Protein AF-A0A3Q2QE98-F1 (afdb_monomer_lite)

InterPro domains:
  IPR008952 Tetraspanin, EC2 domain superfamily [G3DSA:1.10.1450.10] (93-161)
  IPR008952 Tetraspanin, EC2 domain superfamily [SSF48652] (118-152)
  IPR018499 Tetraspanin/Peripherin [PF00335] (29-153)

Secondary structure (DSSP, 8-state):
-PPPPHHHHHHHHHHHHHHHHHHHHHHHHHHHTGGG--THHHHHHHHHHHHHHHHHHHHHHHHTT-HHHHHHHHHHHHHHHHHHHHHHHHHHHHHHHHHHHHHHTT--GGG--HHHHHHHHHHHHHTTB-SSS-GGGGTT---GGGS-SSS--B-HHHHS---

Foldseek 3Di:
DDFDDPVRLVVLVVVLVVLLVVLVVVLVVLVVVVPDDDPVSVVSNVVSVVLNVLSVLSVVCSVVRPVVSVVVSVVVVVVVVVVVVVVVVVCLVVVLVVLLVVLVVCPLPVPDDPVVVVVVLVLLQVLLEAEQQFVCSCPPNGDPSQPDPPRHGHHSSVSDDDD

Sequence (163 aa):
MGEVNVVLKRSYACVISLIGVSVSFLLFFFWFLADHAIKGFYIMYGFSSATLLFAIVGAFGVCKEKKWPLIVFAVGMILGCLYFIVTEIFLLVTVKKAIEDEYLGMLPLSNFNESDLLEFHELQREYHCCGLTSFQDWENSIPESCECGQDSTDPCVSSQPVI

Organism: Fundulus heteroclitus (NCBI:txid8078)

Radius of gyration: 25.22 Å; chains: 1; bounding box: 59×39×63 Å

pLDDT: mean 83.36, std 10.78, range [39.16, 95.81]

Structure (mmCIF, N/CA/C/O backbone):
data_AF-A0A3Q2QE98-F1
#
_entry.id   AF-A0A3Q2QE98-F1
#
loop_
_atom_site.group_PDB
_atom_site.id
_atom_site.type_symbol
_atom_site.label_atom_id
_atom_site.label_alt_id
_atom_site.label_comp_id
_atom_site.label_asym_id
_atom_site.label_entity_id
_atom_site.label_seq_id
_atom_site.pdbx_PDB_ins_code
_atom_site.Cartn_x
_atom_site.Cartn_y
_atom_site.Cartn_z
_atom_site.occupancy
_atom_site.B_iso_or_eq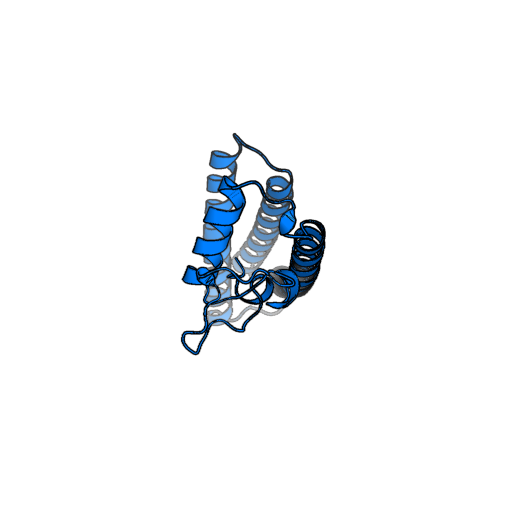uiv
_atom_site.auth_seq_id
_atom_site.auth_comp_id
_atom_site.auth_asym_id
_atom_site.auth_atom_id
_atom_site.pdbx_PDB_model_num
ATOM 1 N N . MET A 1 1 ? -26.832 -4.816 26.362 1.00 50.69 1 MET A N 1
ATOM 2 C CA . MET A 1 1 ? -25.548 -4.252 25.879 1.00 50.69 1 MET A CA 1
ATOM 3 C C . MET A 1 1 ? -24.475 -4.698 26.856 1.00 50.69 1 MET A C 1
ATOM 5 O O . MET A 1 1 ? -24.576 -4.324 28.009 1.00 50.69 1 MET A O 1
ATOM 9 N N . GLY A 1 2 ? -23.545 -5.567 26.453 1.00 61.31 2 GLY A N 1
ATOM 10 C CA . GLY A 1 2 ? -22.512 -6.062 27.372 1.00 61.31 2 GLY A CA 1
ATOM 11 C C . GLY A 1 2 ? -21.348 -5.081 27.498 1.00 61.31 2 GLY A C 1
ATOM 12 O O . GLY A 1 2 ? -20.966 -4.481 26.495 1.00 61.31 2 GLY A O 1
ATOM 13 N N . GLU A 1 3 ? -20.763 -4.976 28.685 1.00 67.69 3 GLU A N 1
ATOM 14 C CA . GLU A 1 3 ? -19.583 -4.149 28.963 1.00 67.69 3 GLU A CA 1
ATOM 15 C C . GLU A 1 3 ? -18.313 -4.717 28.305 1.00 67.69 3 GLU A C 1
ATOM 17 O O . GLU A 1 3 ? -18.242 -5.906 27.963 1.00 67.69 3 GLU A O 1
ATOM 22 N N . VAL A 1 4 ? -17.334 -3.850 28.039 1.00 69.81 4 VAL A N 1
ATOM 23 C CA . VAL A 1 4 ? -16.057 -4.189 27.388 1.00 69.81 4 VAL A CA 1
ATOM 24 C C . VAL A 1 4 ? -14.995 -4.409 28.465 1.00 69.81 4 VAL A C 1
ATOM 26 O O . VAL A 1 4 ? -14.864 -3.593 29.369 1.00 69.81 4 VAL A O 1
ATOM 29 N N . ASN A 1 5 ? -14.211 -5.488 28.364 1.00 84.62 5 ASN A N 1
ATOM 30 C CA . ASN A 1 5 ? -13.122 -5.756 29.308 1.00 84.62 5 ASN A CA 1
ATOM 31 C C . ASN A 1 5 ? -12.093 -4.605 29.294 1.00 84.62 5 ASN A C 1
ATOM 33 O O . ASN A 1 5 ? -11.678 -4.155 28.225 1.00 84.62 5 ASN A O 1
ATOM 37 N N . VAL A 1 6 ? -11.648 -4.161 30.471 1.00 86.38 6 VAL A N 1
ATOM 38 C CA . VAL A 1 6 ? -10.672 -3.073 30.661 1.00 86.38 6 VAL A CA 1
ATOM 39 C C . VAL A 1 6 ? -9.380 -3.302 29.871 1.00 86.38 6 VAL A C 1
ATOM 41 O O . VAL A 1 6 ? -8.872 -2.372 29.242 1.00 86.38 6 VAL A O 1
ATOM 44 N N . VAL A 1 7 ? -8.867 -4.536 29.842 1.00 86.88 7 VAL A N 1
ATOM 45 C CA . VAL A 1 7 ? -7.647 -4.875 29.082 1.00 86.88 7 VAL A CA 1
ATOM 46 C C . VAL A 1 7 ? -7.877 -4.704 27.581 1.00 86.88 7 VAL A C 1
ATOM 48 O O . VAL A 1 7 ? -7.065 -4.095 26.885 1.00 86.88 7 VAL A O 1
ATOM 51 N N . LEU A 1 8 ? -9.026 -5.178 27.097 1.00 85.25 8 LEU A N 1
ATOM 52 C CA . LEU A 1 8 ? -9.419 -5.061 25.698 1.00 85.25 8 LEU A CA 1
ATOM 53 C C . LEU A 1 8 ? -9.568 -3.586 25.304 1.00 85.25 8 LEU A C 1
ATOM 55 O O . LEU A 1 8 ? -9.007 -3.154 24.303 1.00 85.25 8 LEU A O 1
ATOM 59 N N . LYS A 1 9 ? -10.240 -2.786 26.137 1.00 86.88 9 LYS A N 1
ATOM 60 C CA . LYS A 1 9 ? -10.404 -1.340 25.939 1.00 86.88 9 LYS A CA 1
ATOM 61 C C . LYS A 1 9 ? -9.055 -0.628 25.805 1.00 86.88 9 LYS A C 1
ATOM 63 O O . LYS A 1 9 ? -8.882 0.172 24.888 1.00 86.88 9 LYS A O 1
ATOM 68 N N . ARG A 1 10 ? -8.093 -0.935 26.684 1.00 89.19 10 ARG A N 1
ATOM 69 C CA . ARG A 1 10 ? -6.750 -0.330 26.658 1.00 89.19 10 ARG A CA 1
ATOM 70 C C . ARG A 1 10 ? -5.957 -0.730 25.412 1.00 89.19 10 ARG A C 1
ATOM 72 O O . ARG A 1 10 ? -5.278 0.116 24.838 1.00 89.19 10 ARG A O 1
ATOM 79 N N . SER A 1 11 ? -6.076 -1.985 24.978 1.00 91.94 11 SER A N 1
ATOM 80 C CA . SER A 1 11 ? -5.468 -2.469 23.733 1.00 91.94 11 SER A CA 1
ATOM 81 C C . SER A 1 11 ? -6.026 -1.734 22.510 1.00 91.94 11 SER A C 1
ATOM 83 O O . SER A 1 11 ? -5.252 -1.144 21.759 1.00 91.94 11 SER A O 1
ATOM 85 N N . TYR A 1 12 ? -7.354 -1.672 22.359 1.00 89.94 12 TYR A N 1
ATOM 86 C CA . TYR A 1 12 ? -7.982 -0.952 21.248 1.00 89.94 12 TYR A CA 1
ATOM 87 C C . TYR A 1 12 ? -7.626 0.533 21.248 1.00 89.94 12 TYR A C 1
ATOM 89 O O . TYR A 1 12 ? -7.292 1.069 20.197 1.00 89.94 12 TYR A O 1
ATOM 97 N N . ALA A 1 13 ? -7.644 1.189 22.412 1.00 92.12 13 ALA A N 1
ATOM 98 C CA . ALA A 1 13 ? -7.259 2.593 22.525 1.00 92.12 13 ALA A CA 1
ATOM 99 C C . ALA A 1 13 ? -5.829 2.836 22.015 1.00 92.12 13 ALA A C 1
ATOM 101 O O . ALA A 1 13 ? -5.615 3.749 21.226 1.00 92.12 13 ALA A O 1
ATOM 102 N N . CYS A 1 14 ? -4.875 1.986 22.409 1.00 94.06 14 CYS A N 1
ATOM 103 C CA . CYS A 1 14 ? -3.488 2.076 21.952 1.00 94.06 14 CYS A CA 1
ATOM 104 C C . CYS A 1 14 ? -3.382 1.936 20.426 1.00 94.06 14 CYS A C 1
ATOM 106 O O . CYS A 1 14 ? -2.792 2.788 19.766 1.00 94.06 14 CYS A O 1
ATOM 108 N N . VAL A 1 15 ? -4.010 0.901 19.857 1.00 93.50 15 VAL A N 1
ATOM 109 C CA . VAL A 1 15 ? -3.985 0.640 18.409 1.00 93.50 15 VAL A CA 1
ATOM 110 C C . VAL A 1 15 ? -4.618 1.792 17.625 1.00 93.50 15 VAL A C 1
ATOM 112 O O . VAL A 1 15 ? -4.027 2.279 16.665 1.00 93.50 15 VAL A O 1
ATOM 115 N N . ILE A 1 16 ? -5.785 2.276 18.055 1.00 94.06 16 ILE A N 1
ATOM 116 C CA . ILE A 1 16 ? -6.488 3.390 17.404 1.00 94.06 16 ILE A CA 1
ATOM 117 C C . ILE A 1 16 ? -5.651 4.673 17.463 1.00 94.06 16 ILE A C 1
ATOM 119 O O . ILE A 1 16 ? -5.554 5.380 16.462 1.00 94.06 16 ILE A O 1
ATOM 123 N N . SER A 1 17 ? -5.023 4.969 18.605 1.00 94.44 17 SER A N 1
ATOM 124 C CA . SER A 1 17 ? -4.146 6.135 18.737 1.00 94.44 17 SER A CA 1
ATOM 125 C C . SER A 1 17 ? -2.918 6.041 17.832 1.00 94.44 17 SER A C 1
ATOM 127 O O . SER A 1 17 ? -2.591 7.027 17.177 1.00 94.44 17 SER A 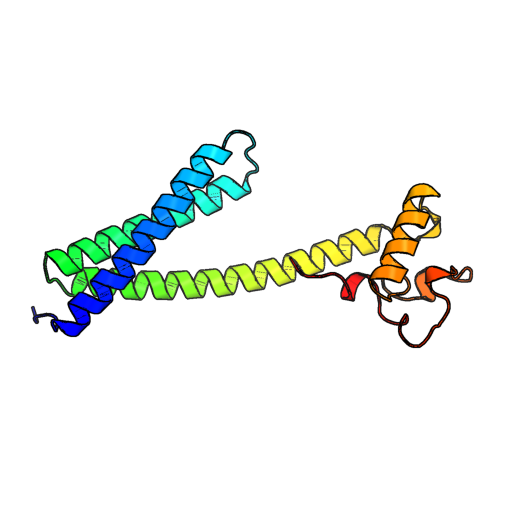O 1
ATOM 129 N N . LEU A 1 18 ? -2.270 4.875 17.743 1.00 95.56 18 LEU A N 1
ATOM 130 C CA . LEU A 1 18 ? -1.123 4.674 16.852 1.00 95.56 18 LEU A CA 1
ATOM 131 C C . LEU A 1 18 ? -1.503 4.882 15.381 1.00 95.56 18 LEU A C 1
ATOM 133 O O . LEU A 1 18 ? -0.809 5.610 14.677 1.00 95.56 18 LEU A O 1
ATOM 137 N N . ILE A 1 19 ? -2.629 4.308 14.945 1.00 94.56 19 ILE A N 1
ATOM 138 C CA . ILE A 1 19 ? -3.149 4.484 13.579 1.00 94.56 19 ILE A CA 1
ATOM 139 C C . ILE A 1 19 ? -3.498 5.952 13.314 1.00 94.56 19 ILE A C 1
ATOM 141 O O . ILE A 1 19 ? -3.155 6.497 12.270 1.00 94.56 19 ILE A O 1
ATOM 145 N N . GLY A 1 20 ? -4.165 6.619 14.258 1.00 94.38 20 GLY A N 1
ATOM 146 C CA . GLY A 1 20 ? -4.541 8.023 14.104 1.00 94.38 20 GLY A CA 1
ATOM 147 C C . GLY A 1 20 ? -3.328 8.943 13.950 1.00 94.38 20 GLY A C 1
ATOM 148 O O . GLY A 1 20 ? -3.335 9.825 13.090 1.00 94.38 20 GLY A O 1
ATOM 149 N N . VAL A 1 21 ? -2.274 8.722 14.744 1.00 95.00 21 VAL A N 1
ATOM 150 C CA . VAL A 1 21 ? -1.031 9.506 14.672 1.00 95.00 21 VAL A CA 1
ATOM 151 C C . VAL A 1 21 ? -0.291 9.241 13.362 1.00 95.00 21 VAL A C 1
ATOM 153 O O . VAL A 1 21 ? 0.090 10.200 12.691 1.00 95.00 21 VAL A O 1
ATOM 156 N N . SER A 1 22 ? -0.125 7.974 12.967 1.00 93.81 22 SER A N 1
ATOM 157 C CA . SER A 1 22 ? 0.592 7.631 11.734 1.00 93.81 22 SER A CA 1
ATOM 158 C C . SER A 1 22 ? -0.113 8.185 10.495 1.00 93.81 22 SER A C 1
ATOM 160 O O . SER A 1 22 ? 0.523 8.834 9.667 1.00 93.81 22 SER A O 1
ATOM 162 N N . VAL A 1 23 ? -1.434 8.025 10.399 1.00 94.75 23 VAL A N 1
ATOM 163 C CA . VAL A 1 23 ? -2.225 8.525 9.265 1.00 94.75 23 VAL A CA 1
ATOM 164 C C . VAL A 1 23 ? -2.234 10.052 9.216 1.00 94.75 23 VAL A C 1
ATOM 166 O O . VAL A 1 23 ? -2.102 10.628 8.139 1.00 94.75 23 VAL A O 1
ATOM 169 N N . SER A 1 24 ? -2.346 10.729 10.362 1.00 92.38 24 SER A N 1
ATOM 170 C CA . SER A 1 24 ? -2.319 12.199 10.398 1.00 92.38 24 SER A CA 1
ATOM 171 C C . SER A 1 24 ? -0.975 12.752 9.928 1.00 92.38 24 SER A C 1
ATOM 173 O O . SER A 1 24 ? -0.939 13.734 9.188 1.00 92.38 24 SER A O 1
ATOM 175 N N . PHE A 1 25 ? 0.126 12.102 10.316 1.00 92.94 25 PHE A N 1
ATOM 176 C CA . PHE A 1 25 ? 1.458 12.461 9.841 1.00 92.94 25 PHE A CA 1
ATOM 177 C C . PHE A 1 25 ? 1.596 12.260 8.326 1.00 92.94 25 PHE A C 1
ATOM 179 O O . PHE A 1 25 ? 2.064 13.166 7.641 1.00 92.94 25 PHE A O 1
ATOM 186 N N . LEU A 1 26 ? 1.118 11.128 7.792 1.00 91.25 26 LEU A N 1
ATOM 187 C CA . LEU A 1 26 ? 1.116 10.862 6.349 1.00 91.25 26 LEU A CA 1
ATOM 188 C C . LEU A 1 26 ? 0.297 11.902 5.577 1.00 91.25 26 LEU A C 1
ATOM 190 O O . LEU A 1 26 ? 0.776 12.437 4.586 1.00 91.25 26 LEU A O 1
ATOM 194 N N . LEU A 1 27 ? -0.904 12.248 6.047 1.00 90.50 27 LEU A N 1
ATOM 195 C CA . LEU A 1 27 ? -1.744 13.270 5.413 1.00 90.50 27 LEU A CA 1
ATOM 196 C C . LEU A 1 27 ? -1.080 14.652 5.411 1.00 90.50 27 LEU A C 1
ATOM 198 O O . LEU A 1 27 ? -1.160 15.364 4.412 1.00 90.50 27 LEU A O 1
ATOM 202 N N . PHE A 1 28 ? -0.426 15.030 6.511 1.00 89.19 28 PHE A N 1
ATOM 203 C CA . PHE A 1 28 ? 0.300 16.295 6.607 1.00 89.19 28 PHE A CA 1
ATOM 204 C C . PHE A 1 28 ? 1.512 16.327 5.670 1.00 89.19 28 PHE A C 1
ATOM 206 O O . PHE A 1 28 ? 1.703 17.296 4.936 1.00 89.19 28 PHE A O 1
ATOM 213 N N . PHE A 1 29 ? 2.296 15.249 5.653 1.00 87.75 29 PHE A N 1
ATOM 214 C CA . PHE A 1 29 ? 3.433 15.092 4.751 1.00 87.75 29 PHE A CA 1
ATOM 215 C C . PHE A 1 29 ? 2.991 15.147 3.286 1.00 87.75 29 PHE A C 1
ATOM 217 O O . PHE A 1 29 ? 3.580 15.867 2.484 1.00 87.75 29 PHE A O 1
ATOM 224 N N . PHE A 1 30 ? 1.901 14.457 2.950 1.00 83.94 30 PHE A N 1
ATOM 225 C CA . PHE A 1 30 ? 1.353 14.474 1.604 1.00 83.94 30 PHE A CA 1
ATOM 226 C C . PHE A 1 30 ? 0.813 15.851 1.209 1.00 83.94 30 PHE A C 1
ATOM 228 O O . PHE A 1 30 ? 1.072 16.318 0.107 1.00 83.94 30 PHE A O 1
ATOM 235 N N . TRP A 1 31 ? 0.124 16.559 2.101 1.00 82.88 31 TRP A N 1
ATOM 236 C CA . TRP A 1 31 ? -0.262 17.943 1.821 1.00 82.88 31 TRP A CA 1
ATOM 237 C C . TRP A 1 31 ? 0.972 18.795 1.491 1.00 82.88 31 TRP A C 1
ATOM 239 O O . TRP A 1 31 ? 0.985 19.485 0.476 1.00 82.88 31 TRP A O 1
ATOM 249 N N . PHE A 1 32 ? 2.044 18.692 2.275 1.00 82.38 32 PHE A N 1
ATOM 250 C CA . PHE A 1 32 ? 3.273 19.442 2.012 1.00 82.38 32 PHE A CA 1
ATOM 251 C C . PHE A 1 32 ? 3.913 19.113 0.647 1.00 82.38 32 PHE A C 1
ATOM 253 O O . PHE A 1 32 ? 4.412 20.007 -0.027 1.00 82.38 32 PHE A O 1
ATOM 260 N N . LEU A 1 33 ? 3.855 17.852 0.209 1.00 78.38 33 LEU A N 1
ATOM 261 C CA . LEU A 1 33 ? 4.384 17.380 -1.081 1.00 78.38 33 LEU A CA 1
ATOM 262 C C . LEU A 1 33 ? 3.465 17.625 -2.290 1.00 78.38 33 LEU A C 1
ATOM 264 O O . LEU A 1 33 ? 3.825 17.267 -3.412 1.00 78.38 33 LEU A O 1
ATOM 268 N N . ALA A 1 34 ? 2.291 18.229 -2.096 1.00 71.00 34 ALA A N 1
ATOM 269 C CA . ALA A 1 34 ? 1.265 18.360 -3.131 1.00 71.00 34 ALA A CA 1
ATOM 270 C C . ALA A 1 34 ? 1.627 19.302 -4.302 1.00 71.00 34 ALA A C 1
ATOM 272 O O . ALA A 1 34 ? 0.857 19.386 -5.259 1.00 71.00 34 ALA A O 1
ATOM 273 N N . ASP A 1 35 ? 2.782 19.975 -4.268 1.00 67.56 35 ASP A N 1
ATOM 274 C CA . ASP A 1 35 ? 3.205 20.946 -5.293 1.00 67.56 35 ASP A CA 1
ATOM 275 C C . ASP A 1 35 ? 3.574 20.292 -6.651 1.00 67.56 35 ASP A C 1
ATOM 277 O O . ASP A 1 35 ? 3.620 20.964 -7.680 1.00 67.56 35 ASP A O 1
ATOM 281 N N . HIS A 1 36 ? 3.747 18.960 -6.701 1.00 61.47 36 HIS A N 1
ATOM 282 C CA . HIS A 1 36 ? 4.112 18.203 -7.915 1.00 61.47 36 HIS A CA 1
ATOM 283 C C . HIS A 1 36 ? 3.212 16.971 -8.171 1.00 61.47 36 HIS A C 1
ATOM 285 O O . HIS A 1 36 ? 3.686 15.842 -8.305 1.00 61.47 36 HIS A O 1
ATOM 291 N N . ALA A 1 37 ? 1.887 17.147 -8.203 1.00 62.72 37 ALA A N 1
ATOM 292 C CA . ALA A 1 37 ? 0.948 16.020 -8.144 1.00 62.72 37 ALA A CA 1
ATOM 293 C C . ALA A 1 37 ? 0.864 15.135 -9.417 1.00 62.72 37 ALA A C 1
ATOM 295 O O . ALA A 1 37 ? 0.358 15.540 -10.465 1.00 62.72 37 ALA A O 1
ATOM 296 N N . ILE A 1 38 ? 1.240 13.859 -9.255 1.00 68.06 38 ILE A N 1
ATOM 297 C CA . ILE A 1 38 ? 0.899 12.707 -10.112 1.00 68.06 38 ILE A CA 1
ATOM 298 C C . ILE A 1 38 ? -0.436 12.109 -9.619 1.00 68.06 38 ILE A C 1
ATOM 300 O O . ILE A 1 38 ? -0.690 12.052 -8.416 1.00 68.06 38 ILE A O 1
ATOM 304 N N . LYS A 1 39 ? -1.295 11.610 -10.522 1.00 64.38 39 LYS A N 1
ATOM 305 C CA . LYS A 1 39 ? -2.642 11.062 -10.213 1.00 64.38 39 LYS A CA 1
ATOM 306 C C . LYS A 1 39 ? -2.693 10.042 -9.056 1.00 64.38 39 LYS A C 1
ATOM 308 O O . LYS A 1 39 ? -3.715 9.967 -8.378 1.00 64.38 39 LYS A O 1
ATOM 313 N N . GLY A 1 40 ? -1.615 9.291 -8.802 1.00 68.06 40 GLY A N 1
ATOM 314 C CA . GLY A 1 40 ? -1.531 8.313 -7.705 1.00 68.06 40 GLY A CA 1
ATOM 315 C C . GLY A 1 40 ? -1.688 8.922 -6.305 1.00 68.06 40 GLY A C 1
ATOM 316 O O . GLY A 1 40 ? -2.188 8.268 -5.390 1.00 68.06 40 GLY A O 1
ATOM 317 N N . PHE A 1 41 ? -1.371 10.206 -6.155 1.00 80.19 41 PHE A N 1
ATOM 318 C CA . PHE A 1 41 ? -1.429 10.906 -4.876 1.00 80.19 41 PHE A CA 1
ATOM 319 C C . PHE A 1 41 ? -2.850 11.029 -4.312 1.00 80.19 41 PHE A C 1
ATOM 321 O O . PHE A 1 41 ? -3.079 10.857 -3.115 1.00 80.19 41 PHE A O 1
ATOM 328 N N . TYR A 1 42 ? -3.834 11.259 -5.188 1.00 80.81 42 TYR A N 1
ATOM 329 C CA . TYR A 1 42 ? -5.238 11.374 -4.791 1.00 80.81 42 TYR A CA 1
ATOM 330 C C . TYR A 1 42 ? -5.795 10.061 -4.230 1.00 80.81 42 TYR A C 1
ATOM 332 O O . TYR A 1 42 ? -6.610 10.083 -3.308 1.00 80.81 42 TYR A O 1
ATOM 340 N N . ILE A 1 43 ? -5.335 8.918 -4.750 1.00 82.69 43 ILE A N 1
ATOM 341 C CA . ILE A 1 43 ? -5.772 7.591 -4.299 1.00 82.69 43 ILE A CA 1
ATOM 342 C C . ILE A 1 43 ? -5.244 7.319 -2.884 1.00 82.69 43 ILE A C 1
ATOM 344 O O . ILE A 1 43 ? -6.018 6.951 -1.998 1.00 82.69 43 ILE A O 1
ATOM 348 N N . MET A 1 44 ? -3.954 7.573 -2.640 1.00 83.56 44 MET A N 1
ATOM 349 C CA . MET A 1 44 ? -3.338 7.406 -1.315 1.00 83.56 44 MET A CA 1
ATOM 350 C C . MET A 1 44 ? -3.941 8.351 -0.268 1.00 83.56 44 MET A C 1
ATOM 352 O O . MET A 1 44 ? -4.206 7.939 0.867 1.00 83.56 44 MET A O 1
ATOM 356 N N . TYR A 1 45 ? -4.214 9.601 -0.653 1.00 87.56 45 TYR A N 1
ATOM 357 C CA . TYR A 1 45 ? -4.903 10.570 0.200 1.00 87.56 45 TYR A CA 1
ATOM 358 C C . TYR A 1 45 ? -6.318 10.096 0.566 1.00 87.56 45 TYR A C 1
ATOM 360 O O . TYR A 1 45 ? -6.691 10.085 1.743 1.00 87.56 45 TYR A O 1
ATOM 368 N N . GLY A 1 46 ? -7.084 9.632 -0.428 1.00 89.25 46 GLY A N 1
ATOM 369 C CA . GLY A 1 46 ? -8.411 9.051 -0.231 1.00 89.25 46 GLY A CA 1
ATOM 370 C C . GLY A 1 46 ? -8.390 7.889 0.761 1.00 89.25 46 GLY A C 1
ATOM 371 O O . GLY A 1 46 ? -9.148 7.894 1.733 1.00 89.25 46 GLY A O 1
ATOM 372 N N . PHE A 1 47 ? -7.470 6.940 0.591 1.00 89.25 47 PHE A N 1
ATOM 373 C CA . PHE A 1 47 ? -7.352 5.803 1.502 1.00 89.25 47 PHE A CA 1
ATOM 374 C C . PHE A 1 47 ? -6.961 6.208 2.934 1.00 89.25 47 PHE A C 1
ATOM 376 O O . PHE A 1 47 ? -7.551 5.734 3.912 1.00 89.25 47 PHE A O 1
ATOM 383 N N . SER A 1 48 ? -6.009 7.132 3.062 1.00 91.06 48 SER A N 1
ATOM 384 C CA . SER A 1 48 ? -5.572 7.660 4.356 1.00 91.06 48 SER A CA 1
ATOM 385 C C . SER A 1 48 ? -6.737 8.328 5.094 1.00 91.06 48 SER A C 1
ATOM 387 O O . SER A 1 48 ? -6.985 8.043 6.266 1.00 91.06 48 SER A O 1
ATOM 389 N N . SER A 1 49 ? -7.532 9.141 4.392 1.00 91.50 49 SER A N 1
ATOM 390 C CA . SER A 1 49 ? -8.725 9.770 4.971 1.00 91.50 49 SER A CA 1
ATOM 391 C C . SER A 1 49 ? -9.783 8.751 5.425 1.00 91.50 49 SER A C 1
ATOM 393 O O . SER A 1 49 ? -10.322 8.879 6.525 1.00 91.50 49 SER A O 1
ATOM 395 N N . ALA A 1 50 ? -10.035 7.694 4.647 1.00 93.06 50 ALA A N 1
ATOM 396 C CA . ALA A 1 50 ? -10.981 6.641 5.018 1.00 93.06 50 ALA A CA 1
ATOM 397 C C . ALA A 1 50 ? -10.534 5.887 6.282 1.00 93.06 50 ALA A C 1
ATOM 399 O O . ALA A 1 50 ? -11.335 5.649 7.189 1.00 93.06 50 ALA A O 1
ATOM 400 N N . THR A 1 51 ? -9.241 5.574 6.385 1.00 92.88 51 THR A N 1
ATOM 401 C CA . THR A 1 51 ? -8.657 4.927 7.570 1.00 92.88 51 THR A CA 1
ATOM 402 C C . THR A 1 51 ? -8.793 5.808 8.815 1.00 92.88 51 THR A C 1
ATOM 404 O O . THR A 1 51 ? -9.125 5.313 9.896 1.00 92.88 51 THR A O 1
ATOM 407 N N . LEU A 1 52 ? -8.629 7.127 8.668 1.00 93.56 52 LEU A N 1
ATOM 408 C CA . LEU A 1 52 ? -8.844 8.078 9.759 1.00 93.56 52 LEU A CA 1
ATOM 409 C C . LEU A 1 52 ? -10.303 8.074 10.247 1.00 93.56 52 LEU A C 1
ATOM 411 O O . LEU A 1 52 ? -10.544 8.089 11.455 1.00 93.56 52 LEU A O 1
ATOM 415 N N . LEU A 1 53 ? -11.281 7.989 9.339 1.00 94.38 53 LEU A N 1
ATOM 416 C CA . LEU A 1 53 ? -12.700 7.880 9.706 1.00 94.38 53 LEU A CA 1
ATOM 417 C C . LEU A 1 53 ? -12.980 6.608 10.516 1.00 94.38 53 LEU A C 1
ATOM 419 O O . LEU A 1 53 ? -13.659 6.673 11.544 1.00 94.38 53 LEU A O 1
ATOM 423 N N . PHE A 1 54 ? -12.413 5.467 10.115 1.00 93.75 54 PHE A N 1
ATOM 424 C CA . PHE A 1 54 ? -12.512 4.232 10.896 1.00 93.75 54 PHE A CA 1
ATOM 425 C C . PHE A 1 54 ? -11.877 4.381 12.283 1.00 93.75 54 PHE A C 1
ATOM 427 O O . PHE A 1 54 ? -12.484 3.967 13.274 1.00 93.75 54 PHE A O 1
ATOM 434 N N . ALA A 1 55 ? -10.711 5.025 12.388 1.00 94.44 55 ALA A N 1
ATOM 435 C CA . ALA A 1 55 ? -10.070 5.302 13.672 1.00 94.44 55 ALA A CA 1
ATOM 436 C C . ALA A 1 55 ? -10.950 6.182 14.584 1.00 94.44 55 ALA A C 1
ATOM 438 O O . ALA A 1 55 ? -11.077 5.888 15.774 1.00 94.44 55 ALA A O 1
ATOM 439 N N . ILE A 1 56 ? -11.631 7.199 14.040 1.00 93.69 56 ILE A N 1
ATOM 440 C CA . ILE A 1 56 ? -12.582 8.042 14.791 1.00 93.69 56 ILE A CA 1
ATOM 441 C C . ILE A 1 56 ? -13.772 7.214 15.301 1.00 93.69 56 ILE A C 1
ATOM 443 O O . ILE A 1 56 ? -14.154 7.339 16.468 1.00 93.69 56 ILE A O 1
ATOM 447 N N . VAL A 1 57 ? -14.338 6.332 14.469 1.00 93.88 57 VAL A N 1
ATOM 448 C CA . VAL A 1 57 ? -15.416 5.411 14.882 1.00 93.88 57 VAL A CA 1
ATOM 449 C C . VAL A 1 57 ? -14.937 4.477 15.998 1.00 93.88 57 VAL A C 1
ATOM 451 O O . VAL A 1 57 ? -15.639 4.297 16.998 1.00 93.88 57 VAL A O 1
ATOM 454 N N . GLY A 1 58 ? -13.726 3.931 15.879 1.00 92.75 58 GLY A N 1
ATOM 455 C CA . GLY A 1 58 ? -13.096 3.121 16.920 1.00 92.75 58 GLY A CA 1
ATOM 456 C C . GLY A 1 58 ? -12.925 3.896 18.229 1.00 92.75 58 GLY A C 1
ATOM 457 O O . GLY A 1 58 ? -13.316 3.406 19.293 1.00 92.75 58 GLY A O 1
ATOM 458 N N . ALA A 1 59 ? -12.411 5.128 18.159 1.00 93.31 59 ALA A N 1
ATOM 459 C CA . ALA A 1 59 ? -12.229 6.004 19.315 1.00 93.31 59 ALA A CA 1
ATOM 460 C C . ALA A 1 59 ? -13.568 6.306 20.001 1.00 93.31 59 ALA A C 1
ATOM 462 O O . ALA A 1 59 ? -13.680 6.197 21.223 1.00 93.31 59 ALA A O 1
ATOM 463 N N . PHE A 1 60 ? -14.619 6.590 19.225 1.00 92.25 60 PHE A N 1
ATOM 464 C CA . PHE A 1 60 ? -15.977 6.744 19.748 1.00 92.25 60 PHE A CA 1
ATOM 465 C C . PHE A 1 60 ? -16.463 5.475 20.462 1.00 92.25 60 PHE A C 1
ATOM 467 O O . PHE A 1 60 ? -17.058 5.564 21.539 1.00 92.25 60 PHE A O 1
ATOM 474 N N . GLY A 1 61 ? -16.175 4.294 19.910 1.00 89.00 61 GLY A N 1
ATOM 475 C CA . GLY A 1 61 ? -16.511 3.016 20.535 1.00 89.00 61 GLY A CA 1
ATOM 476 C C . GLY A 1 61 ? -15.830 2.789 21.878 1.00 89.00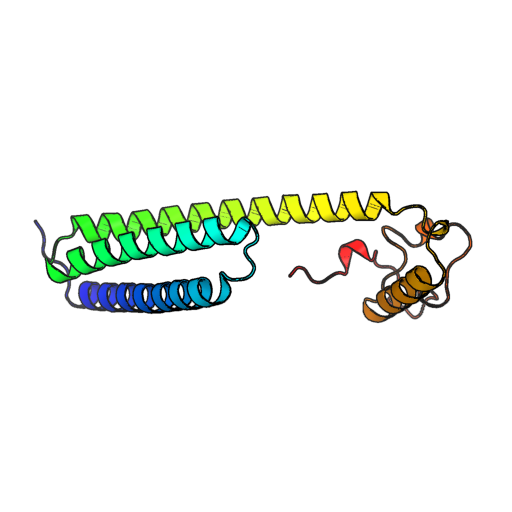 61 GLY A C 1
ATOM 477 O O . GLY A 1 61 ? -16.482 2.336 22.822 1.00 89.00 61 GLY A O 1
ATOM 478 N N . VAL A 1 62 ? -14.560 3.180 21.993 1.00 91.69 62 VAL A N 1
ATOM 479 C CA . VAL A 1 62 ? -13.804 3.142 23.252 1.00 91.69 62 VAL A CA 1
ATOM 480 C C . VAL A 1 62 ? -14.365 4.152 24.260 1.00 91.69 62 VAL A C 1
ATOM 482 O O . VAL A 1 62 ? -14.607 3.787 25.411 1.00 91.69 62 VAL A O 1
ATOM 485 N N . CYS A 1 63 ? -14.614 5.396 23.837 1.00 88.38 63 CYS A N 1
ATOM 486 C CA . CYS A 1 63 ? -15.090 6.483 24.701 1.00 88.38 63 CYS A CA 1
ATOM 487 C C . CYS A 1 63 ? -16.516 6.269 25.220 1.00 88.38 63 CYS A C 1
ATOM 489 O O . CYS A 1 63 ? -16.814 6.614 26.360 1.00 88.38 63 CYS A O 1
ATOM 491 N N . LYS A 1 64 ? -17.413 5.718 24.394 1.00 88.75 64 LYS A N 1
ATOM 492 C CA . LYS A 1 64 ? -18.815 5.447 24.762 1.00 88.75 64 LYS A CA 1
ATOM 493 C C . LYS A 1 64 ? -19.052 4.022 25.263 1.00 88.75 64 LYS A C 1
ATOM 495 O O . LYS A 1 64 ? -20.202 3.666 25.518 1.00 88.75 64 LYS A O 1
ATOM 500 N N . GLU A 1 65 ? -17.995 3.216 25.357 1.00 86.62 65 GLU A N 1
ATOM 501 C CA . GLU A 1 65 ? -18.031 1.811 25.790 1.00 86.62 65 GLU A CA 1
ATOM 502 C C . GLU A 1 65 ? -19.055 0.974 25.006 1.00 86.62 65 GLU A C 1
ATOM 504 O O . GLU A 1 65 ? -19.708 0.061 25.518 1.00 86.62 65 GLU A O 1
ATOM 509 N N . LYS A 1 66 ? -19.217 1.298 23.718 1.00 85.81 66 LYS A N 1
ATOM 510 C CA . LYS A 1 66 ? -20.145 0.609 22.821 1.00 85.81 66 LYS A CA 1
ATOM 511 C C . LYS A 1 66 ? -19.380 -0.404 21.980 1.00 85.81 66 LYS A C 1
ATOM 513 O O . LYS A 1 66 ? -18.484 -0.055 21.221 1.00 85.81 66 LYS A O 1
ATOM 518 N N . LYS A 1 67 ? -19.805 -1.667 22.054 1.00 86.62 67 LYS A N 1
ATOM 519 C CA . LYS A 1 67 ? -19.224 -2.770 21.267 1.00 86.62 67 LYS A CA 1
ATOM 520 C C . LYS A 1 67 ? -19.450 -2.624 19.764 1.00 86.62 67 LYS A C 1
ATOM 522 O O . LYS A 1 67 ? -18.560 -2.932 18.993 1.00 86.62 67 LYS A O 1
ATOM 527 N N . TRP A 1 68 ? -20.619 -2.133 19.356 1.00 89.88 68 TRP A N 1
ATOM 528 C CA . TRP A 1 68 ? -20.992 -1.971 17.946 1.00 89.88 68 TRP A CA 1
ATOM 529 C C . TRP A 1 68 ? -19.965 -1.191 17.103 1.00 89.88 68 TRP A C 1
ATOM 531 O O . TRP A 1 68 ? -19.443 -1.766 16.153 1.00 89.88 68 TRP A O 1
ATOM 541 N N . PRO A 1 69 ? -19.604 0.062 17.443 1.00 90.81 69 PRO A N 1
ATOM 542 C CA . PRO A 1 69 ? -18.585 0.807 16.695 1.00 90.81 69 PRO A CA 1
ATOM 543 C C . PRO A 1 69 ? -17.198 0.149 16.741 1.00 90.81 69 PRO A C 1
ATOM 545 O O . PRO A 1 69 ? -16.460 0.226 15.765 1.00 90.81 69 PRO A O 1
ATOM 548 N N . LEU A 1 70 ? -16.857 -0.551 17.829 1.00 90.00 70 LEU A N 1
ATOM 549 C CA . LEU A 1 70 ? -15.595 -1.288 17.934 1.00 90.00 70 LEU A CA 1
ATOM 550 C C . LEU A 1 70 ? -15.547 -2.490 16.976 1.00 90.00 70 LEU A C 1
ATOM 552 O O . LEU A 1 70 ? -14.515 -2.750 16.366 1.00 90.00 70 LEU A O 1
ATOM 556 N N . ILE A 1 71 ? -16.674 -3.192 16.814 1.00 91.81 71 ILE A N 1
ATOM 557 C CA . ILE A 1 71 ? -16.822 -4.289 15.848 1.00 91.81 71 ILE A CA 1
ATOM 558 C C . ILE A 1 71 ? -16.740 -3.745 14.421 1.00 91.81 71 ILE A C 1
ATOM 560 O O . ILE A 1 71 ? -16.017 -4.310 13.609 1.00 91.81 71 ILE A O 1
ATOM 564 N N . VAL A 1 72 ? -17.430 -2.638 14.122 1.00 93.44 72 VAL A N 1
ATOM 565 C CA . VAL A 1 72 ? -17.371 -1.993 12.798 1.00 93.44 72 VAL A CA 1
ATOM 566 C C . VAL A 1 72 ? -15.939 -1.583 12.455 1.00 93.44 72 VAL A C 1
ATOM 568 O O . VAL A 1 72 ? -15.486 -1.858 11.348 1.00 93.44 72 VAL A O 1
ATOM 571 N N . PHE A 1 73 ? -15.209 -0.996 13.407 1.00 93.19 73 PHE A N 1
ATOM 572 C CA . PHE A 1 73 ? -13.790 -0.683 13.243 1.00 93.19 73 PHE A CA 1
ATOM 573 C C . PHE A 1 73 ? -12.962 -1.940 12.950 1.00 93.19 73 PHE A C 1
ATOM 575 O O . PHE A 1 73 ? -12.269 -1.989 11.940 1.00 93.19 73 PHE A O 1
ATOM 582 N N . ALA A 1 74 ? -13.058 -2.974 13.790 1.00 93.38 74 ALA A N 1
ATOM 583 C CA . ALA A 1 74 ? -12.256 -4.185 13.634 1.00 93.38 74 ALA A CA 1
ATOM 584 C C . ALA A 1 74 ? -12.531 -4.903 12.302 1.00 93.38 74 ALA A C 1
ATOM 586 O O . ALA A 1 74 ? -11.600 -5.226 11.569 1.00 93.38 74 ALA A O 1
ATOM 587 N N . VAL A 1 75 ? -13.805 -5.114 11.962 1.00 95.75 75 VAL A N 1
ATOM 588 C CA . VAL A 1 75 ? -14.205 -5.775 10.712 1.00 95.75 75 VAL A CA 1
ATOM 589 C C . VAL A 1 75 ? -13.815 -4.931 9.501 1.00 95.75 75 VAL A C 1
ATOM 591 O O . VAL A 1 75 ? -13.266 -5.470 8.546 1.00 95.75 75 VAL A O 1
ATOM 594 N N . GLY A 1 76 ? -14.048 -3.616 9.546 1.00 93.44 76 GLY A N 1
ATOM 595 C CA . GLY A 1 76 ? -13.681 -2.699 8.467 1.00 93.44 76 GLY A CA 1
ATOM 596 C C . GLY A 1 76 ? -12.179 -2.696 8.193 1.00 93.44 76 GLY A C 1
ATOM 597 O O . GLY A 1 76 ? -11.774 -2.814 7.040 1.00 93.44 76 GLY A O 1
ATOM 598 N N . MET A 1 77 ? -11.354 -2.656 9.244 1.00 93.44 77 MET A N 1
ATOM 599 C CA . MET A 1 77 ? -9.897 -2.731 9.107 1.00 93.44 77 MET A CA 1
ATOM 600 C C . MET A 1 77 ? -9.443 -4.076 8.537 1.00 93.44 77 MET A C 1
ATOM 602 O O . MET A 1 77 ? -8.617 -4.089 7.634 1.00 93.44 77 MET A O 1
ATOM 606 N N . ILE A 1 78 ? -10.003 -5.201 8.999 1.00 95.12 78 ILE A N 1
ATOM 607 C CA . ILE A 1 78 ? -9.661 -6.533 8.466 1.00 95.12 78 ILE A CA 1
ATOM 608 C C . ILE A 1 78 ? -10.016 -6.632 6.980 1.00 95.12 78 ILE A C 1
ATOM 610 O O . ILE A 1 78 ? -9.179 -7.040 6.179 1.00 95.12 78 ILE A O 1
ATOM 614 N N . LEU A 1 79 ? -11.235 -6.241 6.600 1.00 95.62 79 LEU A N 1
ATOM 615 C CA . LEU A 1 79 ? -11.668 -6.257 5.201 1.00 95.62 79 LEU A CA 1
ATOM 616 C C . LEU A 1 79 ? -10.822 -5.319 4.337 1.00 95.62 79 LEU A C 1
ATOM 618 O O . LEU A 1 79 ? -10.449 -5.692 3.229 1.00 95.62 79 LEU A O 1
ATOM 622 N N . GLY A 1 80 ? -10.478 -4.141 4.861 1.00 92.62 80 GLY A N 1
ATOM 623 C CA . GLY A 1 80 ? -9.550 -3.215 4.223 1.00 92.62 80 GLY A CA 1
ATOM 624 C C . GLY A 1 80 ? -8.194 -3.870 3.983 1.00 92.62 80 GLY A C 1
ATOM 625 O O . GLY A 1 80 ? -7.753 -3.937 2.844 1.00 92.62 80 GLY A O 1
ATOM 626 N N . CYS A 1 81 ? -7.562 -4.431 5.015 1.00 92.94 81 CYS A N 1
ATOM 627 C CA . CYS A 1 81 ? -6.278 -5.120 4.883 1.00 92.94 81 CYS A CA 1
ATOM 628 C C . CYS A 1 81 ? -6.322 -6.252 3.848 1.00 92.94 81 CYS A C 1
ATOM 630 O O . CYS A 1 81 ? -5.411 -6.355 3.033 1.00 92.94 81 CYS A O 1
ATOM 632 N N . LEU A 1 82 ? -7.378 -7.073 3.840 1.00 95.81 82 LEU A N 1
ATOM 633 C CA . LEU A 1 82 ? -7.539 -8.127 2.833 1.00 95.81 82 LEU A CA 1
ATOM 634 C C . LEU A 1 82 ? -7.656 -7.550 1.420 1.00 95.81 82 LEU A C 1
ATOM 636 O O . LEU A 1 82 ? -7.025 -8.066 0.501 1.00 95.81 82 LEU A O 1
ATOM 640 N N . TYR A 1 83 ? -8.423 -6.472 1.252 1.00 94.06 83 TYR A N 1
ATOM 641 C CA . TYR A 1 83 ? -8.529 -5.770 -0.023 1.00 94.06 83 TYR A CA 1
ATOM 642 C C . TYR A 1 83 ? -7.164 -5.252 -0.493 1.00 94.06 83 TYR A C 1
ATOM 644 O O . TYR A 1 83 ? -6.789 -5.535 -1.627 1.00 94.06 83 TYR A O 1
ATOM 652 N N . PHE A 1 84 ? -6.392 -4.596 0.384 1.00 90.88 84 PHE A N 1
ATOM 653 C CA . PHE A 1 84 ? -5.043 -4.118 0.055 1.00 90.88 84 PHE A CA 1
ATOM 654 C C . PHE A 1 84 ? -4.121 -5.245 -0.373 1.00 90.88 84 PHE A C 1
ATOM 656 O O . PHE A 1 84 ? -3.478 -5.141 -1.406 1.00 90.88 84 PHE A O 1
ATOM 663 N N . ILE A 1 85 ? -4.087 -6.347 0.374 1.00 93.38 85 ILE A N 1
ATOM 664 C CA . ILE A 1 85 ? -3.239 -7.488 0.019 1.00 93.38 85 ILE A CA 1
ATOM 665 C C . ILE A 1 85 ? -3.568 -7.981 -1.396 1.00 93.38 85 ILE A C 1
ATOM 667 O O . ILE A 1 85 ? -2.663 -8.204 -2.195 1.00 93.38 85 ILE A O 1
ATOM 671 N N . VAL A 1 86 ? -4.852 -8.108 -1.739 1.00 95.38 86 VAL A N 1
ATOM 672 C CA . VAL A 1 86 ? -5.266 -8.550 -3.078 1.00 95.38 86 VAL A CA 1
ATOM 673 C C . VAL A 1 86 ? -4.880 -7.533 -4.153 1.00 95.38 86 VAL A C 1
ATOM 675 O O . VAL A 1 86 ? -4.366 -7.932 -5.199 1.00 95.38 86 VAL A O 1
ATOM 678 N N . THR A 1 87 ? -5.104 -6.237 -3.920 1.00 90.62 87 THR A N 1
ATOM 679 C CA . THR A 1 87 ? -4.768 -5.200 -4.906 1.00 90.62 87 THR A CA 1
ATOM 680 C C . THR A 1 87 ? -3.269 -5.064 -5.113 1.00 90.62 87 THR A C 1
ATOM 682 O O . THR A 1 87 ? -2.848 -4.942 -6.255 1.00 90.62 87 THR A O 1
ATOM 685 N N . GLU A 1 88 ? -2.473 -5.129 -4.046 1.00 90.19 88 GLU A N 1
ATOM 686 C CA . GLU A 1 88 ? -1.010 -5.063 -4.116 1.00 90.19 88 GLU A CA 1
ATOM 687 C C . GLU A 1 88 ? -0.447 -6.265 -4.881 1.00 90.19 88 GLU A C 1
ATOM 689 O O . GLU A 1 88 ? 0.369 -6.092 -5.779 1.00 90.19 88 GLU A O 1
ATOM 694 N N . ILE A 1 89 ? -0.941 -7.483 -4.618 1.00 92.94 89 ILE A N 1
ATOM 695 C CA . ILE A 1 89 ? -0.532 -8.678 -5.376 1.00 92.94 89 ILE A CA 1
ATOM 696 C C . ILE A 1 89 ? -0.886 -8.526 -6.859 1.00 92.94 89 ILE A C 1
ATOM 698 O O . ILE A 1 89 ? -0.064 -8.809 -7.730 1.00 92.94 89 ILE A O 1
ATOM 702 N N . PHE A 1 90 ? -2.106 -8.083 -7.164 1.00 92.56 90 PHE A N 1
ATOM 703 C CA . PHE A 1 90 ? -2.536 -7.895 -8.547 1.00 92.56 90 PHE A CA 1
ATOM 704 C C . PHE A 1 90 ? -1.716 -6.810 -9.259 1.00 92.56 90 PHE A C 1
ATOM 706 O O . PHE A 1 90 ? -1.317 -6.994 -10.413 1.00 92.56 90 PHE A O 1
ATOM 713 N N . LEU A 1 91 ? -1.446 -5.700 -8.571 1.00 88.75 91 LEU A N 1
ATOM 714 C CA . LEU A 1 91 ? -0.625 -4.607 -9.074 1.00 88.75 91 LEU A CA 1
ATOM 715 C C . LEU A 1 91 ? 0.797 -5.090 -9.343 1.00 88.75 91 LEU A C 1
ATOM 717 O O . LEU A 1 91 ? 1.286 -4.882 -10.445 1.00 88.75 91 LEU A O 1
ATOM 721 N N . LEU A 1 92 ? 1.413 -5.806 -8.402 1.00 87.69 92 LEU A N 1
ATOM 722 C CA . LEU A 1 92 ? 2.752 -6.371 -8.548 1.00 87.69 92 LEU A CA 1
ATOM 723 C C . LEU A 1 92 ? 2.857 -7.272 -9.786 1.00 87.69 92 LEU A C 1
ATOM 725 O O . LEU A 1 92 ? 3.778 -7.127 -10.585 1.00 87.69 92 LEU A O 1
ATOM 729 N N . VAL A 1 93 ? 1.890 -8.173 -9.980 1.00 89.25 93 VAL A N 1
ATOM 730 C CA . VAL A 1 93 ? 1.859 -9.065 -11.151 1.00 89.25 93 VAL A CA 1
ATOM 731 C C . VAL A 1 93 ? 1.678 -8.274 -12.449 1.00 89.25 93 VAL A C 1
ATOM 733 O O . VAL A 1 93 ? 2.353 -8.552 -13.439 1.00 89.25 93 VAL A O 1
ATOM 736 N N . THR A 1 94 ? 0.783 -7.286 -12.454 1.00 87.19 94 THR A N 1
ATOM 737 C CA . THR A 1 94 ? 0.493 -6.481 -13.650 1.00 87.19 94 THR A CA 1
ATOM 738 C C . THR A 1 94 ? 1.671 -5.591 -14.026 1.00 87.19 94 THR A C 1
ATOM 740 O O . THR A 1 94 ? 2.028 -5.522 -15.196 1.00 87.19 94 THR A O 1
ATOM 743 N N . VAL A 1 95 ? 2.290 -4.941 -13.040 1.00 84.62 95 VAL A N 1
ATOM 744 C CA . VAL A 1 95 ? 3.465 -4.084 -13.221 1.00 84.62 95 VAL A CA 1
ATOM 745 C C . VAL A 1 95 ? 4.642 -4.913 -13.705 1.00 84.62 95 VAL A C 1
ATOM 747 O O . VAL A 1 95 ? 5.245 -4.541 -14.702 1.00 84.62 95 VAL A O 1
ATOM 750 N N . LYS A 1 96 ? 4.914 -6.073 -13.093 1.00 81.88 96 LYS A N 1
ATOM 751 C CA . LYS A 1 96 ? 5.973 -6.974 -13.565 1.00 81.88 96 LYS A CA 1
ATOM 752 C C . LYS A 1 96 ? 5.785 -7.339 -15.037 1.00 81.88 96 LYS A C 1
ATOM 754 O O . LYS A 1 96 ? 6.731 -7.255 -15.807 1.00 81.88 96 LYS A O 1
ATOM 759 N N . LYS A 1 97 ? 4.561 -7.702 -15.428 1.00 82.56 97 LYS A N 1
ATOM 760 C CA . LYS A 1 97 ? 4.260 -8.043 -16.819 1.00 82.56 97 LYS A CA 1
ATOM 761 C C . LYS A 1 97 ? 4.406 -6.843 -17.759 1.00 82.56 97 LYS A C 1
ATOM 763 O O . LYS A 1 97 ? 4.960 -6.992 -18.835 1.00 82.56 97 LYS A O 1
ATOM 768 N N . ALA A 1 98 ? 3.920 -5.670 -17.359 1.00 83.12 98 ALA A N 1
ATOM 769 C CA . ALA A 1 98 ? 4.034 -4.458 -18.167 1.00 83.12 98 ALA A CA 1
ATOM 770 C C . ALA A 1 98 ? 5.498 -4.049 -18.378 1.00 83.12 98 ALA A C 1
ATOM 772 O O . ALA A 1 98 ? 5.869 -3.678 -19.483 1.00 83.12 98 ALA A O 1
ATOM 773 N N . ILE A 1 99 ? 6.316 -4.170 -17.330 1.00 79.88 99 ILE A N 1
ATOM 774 C CA . ILE A 1 99 ? 7.760 -3.948 -17.383 1.00 79.88 99 ILE A CA 1
ATOM 775 C C . ILE A 1 99 ? 8.414 -4.952 -18.339 1.00 79.88 99 ILE A C 1
ATOM 777 O O . ILE A 1 99 ? 9.178 -4.560 -19.213 1.00 79.88 99 ILE A O 1
ATOM 781 N N . GLU A 1 100 ? 8.089 -6.240 -18.212 1.00 80.12 100 GLU A N 1
ATOM 782 C CA . GLU A 1 100 ? 8.604 -7.287 -19.099 1.00 80.12 100 GLU A CA 1
ATOM 783 C C . GLU A 1 100 ? 8.227 -7.025 -20.568 1.00 80.12 100 GLU A C 1
ATOM 785 O O . GLU A 1 100 ? 9.095 -7.070 -21.435 1.00 80.12 100 GLU A O 1
ATOM 790 N N . ASP A 1 101 ? 6.971 -6.659 -20.844 1.00 82.94 101 ASP A N 1
ATOM 791 C CA . ASP A 1 101 ? 6.489 -6.307 -22.186 1.00 82.94 101 ASP A CA 1
ATOM 792 C C . ASP A 1 101 ? 7.190 -5.045 -22.745 1.00 82.94 101 ASP A C 1
ATOM 794 O O . ASP A 1 101 ? 7.506 -4.987 -23.936 1.00 82.94 101 ASP A O 1
ATOM 798 N N . GLU A 1 102 ? 7.456 -4.037 -21.907 1.00 81.25 102 GLU A N 1
ATOM 799 C CA . GLU A 1 102 ? 8.171 -2.811 -22.293 1.00 81.25 102 GLU A CA 1
ATOM 800 C C . GLU A 1 102 ? 9.636 -3.094 -22.641 1.00 81.25 102 GLU A C 1
ATOM 802 O O . GLU A 1 102 ? 10.115 -2.656 -23.689 1.00 81.25 102 GLU A O 1
ATOM 807 N N . TYR A 1 103 ? 10.328 -3.888 -21.820 1.00 76.12 103 TYR A N 1
ATOM 808 C CA . TYR A 1 103 ? 11.693 -4.328 -22.103 1.00 76.12 103 TYR A CA 1
ATOM 809 C C . TYR A 1 103 ? 11.750 -5.186 -23.369 1.00 76.12 103 TYR A C 1
ATOM 811 O O . TYR A 1 103 ? 12.602 -4.955 -24.224 1.00 76.12 103 TYR A O 1
ATOM 819 N N . LEU A 1 104 ? 10.802 -6.106 -23.570 1.00 80.31 104 LEU A N 1
ATOM 820 C CA . LEU A 1 104 ? 10.711 -6.879 -24.812 1.00 80.31 104 LEU A CA 1
ATOM 821 C C . LEU A 1 104 ? 10.585 -5.984 -26.058 1.00 80.31 104 LEU A C 1
ATOM 823 O O . LEU A 1 104 ? 11.116 -6.323 -27.115 1.00 80.31 104 LEU A O 1
ATOM 827 N N . GLY A 1 105 ? 9.935 -4.823 -25.935 1.00 79.19 105 GLY A N 1
ATOM 828 C CA . GLY A 1 105 ? 9.841 -3.818 -26.996 1.00 79.19 105 GLY A CA 1
ATOM 829 C C . GLY A 1 105 ? 11.156 -3.103 -27.334 1.00 79.19 105 GLY A C 1
ATOM 830 O O . GLY A 1 105 ? 11.239 -2.481 -28.392 1.00 79.19 105 GLY A O 1
ATOM 831 N N . MET A 1 106 ? 12.178 -3.193 -26.477 1.00 73.75 106 MET A N 1
ATOM 832 C CA . MET A 1 106 ? 13.513 -2.637 -26.736 1.00 73.75 106 MET A CA 1
ATOM 833 C C . MET A 1 106 ? 14.382 -3.555 -27.606 1.00 73.75 106 MET A C 1
ATOM 835 O O . MET A 1 106 ? 15.410 -3.118 -28.118 1.00 73.75 106 MET A O 1
ATOM 839 N N . LEU A 1 107 ? 13.988 -4.814 -27.817 1.00 77.94 107 LEU A N 1
ATOM 840 C CA . LEU A 1 107 ? 14.692 -5.685 -28.756 1.00 77.94 107 LEU A CA 1
ATOM 841 C C . LEU A 1 107 ? 14.472 -5.240 -30.218 1.00 77.94 107 LEU A C 1
ATOM 843 O O . LEU A 1 107 ? 13.381 -4.789 -30.577 1.00 77.94 107 LEU A O 1
ATOM 847 N N . PRO A 1 108 ? 15.465 -5.438 -31.106 1.00 78.06 108 PRO A N 1
ATOM 848 C CA . PRO A 1 108 ? 16.795 -5.997 -30.840 1.00 78.06 108 PRO A CA 1
ATOM 849 C C . PRO A 1 108 ? 17.769 -4.970 -30.234 1.00 78.06 108 PRO A C 1
ATOM 851 O O . PRO A 1 108 ? 17.749 -3.792 -30.599 1.00 78.06 108 PRO A O 1
ATOM 854 N N . LEU A 1 109 ? 18.688 -5.435 -29.376 1.00 73.19 109 LEU A N 1
ATOM 855 C CA . LEU A 1 109 ? 19.708 -4.587 -28.730 1.00 73.19 109 LEU A CA 1
ATOM 856 C C . LEU A 1 109 ? 20.660 -3.913 -29.733 1.00 73.19 109 LEU A C 1
ATOM 858 O O . LEU A 1 109 ? 21.313 -2.928 -29.404 1.00 73.19 109 LEU A O 1
ATOM 862 N N . SER A 1 110 ? 20.697 -4.387 -30.981 1.00 69.69 110 SER A N 1
ATOM 863 C CA . SER A 1 110 ? 21.444 -3.772 -32.083 1.00 69.69 110 SER A CA 1
ATOM 864 C C . SER A 1 110 ? 21.006 -2.340 -32.416 1.00 69.69 110 SER A C 1
ATOM 866 O O . SER A 1 110 ? 21.717 -1.643 -33.134 1.00 69.69 110 SER A O 1
ATOM 868 N N . ASN A 1 111 ? 19.824 -1.915 -31.957 1.00 76.81 111 ASN A N 1
ATOM 869 C CA . ASN A 1 111 ? 19.290 -0.573 -32.198 1.00 76.81 111 ASN A CA 1
ATOM 870 C C . ASN A 1 111 ? 19.695 0.454 -31.128 1.00 76.81 111 ASN A C 1
ATOM 872 O O . ASN A 1 111 ? 19.317 1.620 -31.246 1.00 76.81 111 ASN A O 1
ATOM 876 N N . PHE A 1 112 ? 20.418 0.041 -30.084 1.00 79.94 112 PHE A N 1
ATOM 877 C CA . PHE A 1 112 ? 20.823 0.935 -29.002 1.00 79.94 112 PHE A CA 1
ATOM 878 C C . PHE A 1 112 ? 21.913 1.892 -29.490 1.00 79.94 112 PHE A C 1
ATOM 880 O O . PHE A 1 112 ? 22.791 1.515 -30.270 1.00 79.94 112 PHE A O 1
ATOM 887 N N . ASN A 1 113 ? 21.869 3.141 -29.028 1.00 84.81 113 ASN A N 1
ATOM 888 C CA . ASN A 1 113 ? 22.956 4.081 -29.276 1.00 84.81 113 ASN A CA 1
ATOM 889 C C . ASN A 1 113 ? 24.179 3.708 -28.416 1.00 84.81 113 ASN A C 1
ATOM 891 O O . ASN A 1 113 ? 24.031 3.050 -27.387 1.00 84.81 113 ASN A O 1
ATOM 895 N N . GLU A 1 114 ? 25.386 4.154 -28.785 1.00 82.00 114 GLU A N 1
ATOM 896 C CA . GLU A 1 114 ? 26.612 3.787 -28.045 1.00 82.00 114 GLU A CA 1
ATOM 897 C C . GLU A 1 114 ? 26.555 4.162 -26.552 1.00 82.00 114 GLU A C 1
ATOM 899 O O . GLU A 1 114 ? 27.089 3.437 -25.714 1.00 82.00 114 GLU A O 1
ATOM 904 N N . SER A 1 115 ? 25.874 5.263 -26.211 1.00 84.00 115 SER A N 1
ATOM 905 C CA . SER A 1 115 ? 25.644 5.688 -24.823 1.00 84.00 115 SER A CA 1
ATOM 906 C C . SER A 1 115 ? 24.817 4.683 -24.024 1.00 84.00 115 SER A C 1
ATOM 908 O O . SER A 1 115 ? 25.167 4.355 -22.894 1.00 84.00 115 SER A O 1
ATOM 910 N N . ASP A 1 116 ? 23.744 4.182 -24.630 1.00 83.25 116 ASP A N 1
ATOM 911 C CA . ASP A 1 116 ? 22.749 3.334 -23.971 1.00 83.25 116 ASP A CA 1
ATOM 912 C C . ASP A 1 116 ? 23.288 1.904 -23.848 1.00 83.25 116 ASP A C 1
ATOM 914 O O . ASP A 1 116 ? 23.032 1.204 -22.870 1.00 83.25 116 ASP A O 1
ATOM 918 N N . LEU A 1 117 ? 24.109 1.491 -24.819 1.00 85.19 117 LEU A N 1
ATOM 919 C CA . LEU A 1 117 ? 24.836 0.228 -24.792 1.00 85.19 117 LEU A CA 1
ATOM 920 C C . LEU A 1 117 ? 25.863 0.188 -23.649 1.00 85.19 117 LEU A C 1
ATOM 922 O O . LEU A 1 117 ? 25.979 -0.822 -22.959 1.00 85.19 117 LEU A O 1
ATOM 926 N N . LEU A 1 118 ? 26.587 1.293 -23.427 1.00 86.00 118 LEU A N 1
ATOM 927 C CA . LEU A 1 118 ? 27.559 1.407 -22.338 1.00 86.00 118 LEU A CA 1
ATOM 928 C C . LEU A 1 118 ? 26.874 1.293 -20.968 1.00 86.00 118 LEU A C 1
ATOM 930 O O . LEU A 1 118 ? 27.339 0.550 -20.107 1.00 86.00 118 LEU A O 1
ATOM 934 N N . GLU A 1 119 ? 25.753 1.992 -20.783 1.00 85.88 119 GLU A N 1
ATOM 935 C CA . GLU A 1 119 ? 24.958 1.916 -19.553 1.00 85.88 119 GLU A CA 1
ATOM 936 C C . GLU A 1 119 ? 24.406 0.500 -19.332 1.00 85.88 119 GLU A C 1
ATOM 938 O O 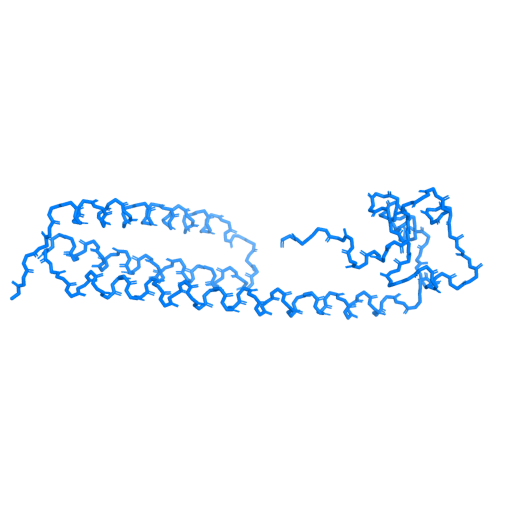. GLU A 1 119 ? 24.473 -0.035 -18.224 1.00 85.88 119 GLU A O 1
ATOM 943 N N . PHE A 1 120 ? 23.946 -0.160 -20.397 1.00 86.38 120 PHE A N 1
ATOM 944 C CA . PHE A 1 120 ? 23.465 -1.535 -20.320 1.00 86.38 120 PHE A CA 1
ATOM 945 C C . PHE A 1 120 ? 24.571 -2.543 -19.962 1.00 86.38 120 PHE A C 1
ATOM 947 O O . PHE A 1 120 ? 24.322 -3.485 -19.209 1.00 86.38 120 PHE A O 1
ATOM 954 N N . HIS A 1 121 ? 25.804 -2.344 -20.434 1.00 87.44 121 HIS A N 1
ATOM 955 C CA . HIS A 1 121 ? 26.951 -3.175 -20.049 1.00 87.44 121 HIS A CA 1
ATOM 956 C C . HIS A 1 121 ? 27.329 -3.017 -18.568 1.00 87.44 121 HIS A C 1
ATOM 958 O O . HIS A 1 121 ? 27.662 -4.008 -17.914 1.00 87.44 121 HIS A O 1
ATOM 964 N N . GLU A 1 122 ? 27.253 -1.802 -18.019 1.00 86.94 1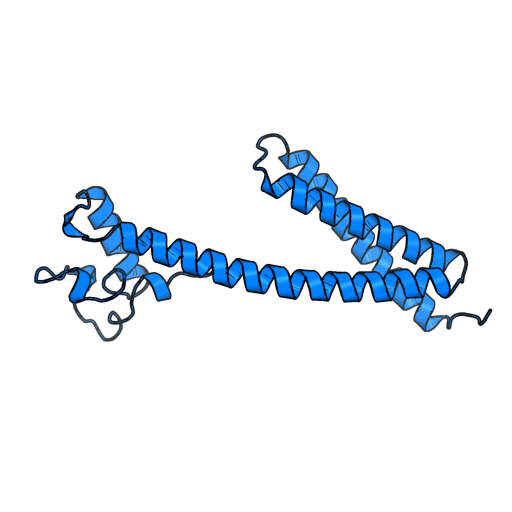22 GLU A N 1
ATOM 965 C CA . GLU A 1 122 ? 27.468 -1.570 -16.583 1.00 86.94 122 GLU A CA 1
ATOM 966 C C . GLU A 1 122 ? 26.379 -2.250 -15.744 1.00 86.94 122 GLU A C 1
ATOM 968 O O . GLU A 1 122 ? 26.698 -2.927 -14.767 1.00 86.94 122 GLU A O 1
ATOM 973 N N . LEU A 1 123 ? 25.113 -2.180 -16.173 1.00 87.19 123 LEU A N 1
ATOM 974 C CA . LEU A 1 123 ? 24.013 -2.905 -15.525 1.00 87.19 123 LEU A CA 1
ATOM 975 C C . LEU A 1 123 ? 24.239 -4.422 -15.541 1.00 87.19 123 LEU A C 1
ATOM 977 O O . LEU A 1 123 ? 24.076 -5.082 -14.518 1.00 87.19 123 LEU A O 1
ATOM 981 N N . GLN A 1 124 ? 24.658 -4.982 -16.676 1.00 85.44 124 GLN A N 1
ATOM 982 C CA . GLN A 1 124 ? 24.992 -6.407 -16.785 1.00 85.44 124 GLN A CA 1
ATOM 983 C C . GLN A 1 124 ? 26.096 -6.825 -15.813 1.00 85.44 124 GLN A C 1
ATOM 985 O O . GLN A 1 124 ? 26.021 -7.896 -15.207 1.00 85.44 124 GLN A O 1
ATOM 990 N N . ARG A 1 125 ? 27.096 -5.962 -15.616 1.00 85.06 125 ARG A N 1
ATOM 991 C CA . ARG A 1 125 ? 28.190 -6.198 -14.675 1.00 85.06 125 ARG A CA 1
ATOM 992 C C . ARG A 1 125 ? 27.751 -6.067 -13.217 1.00 85.06 125 ARG A C 1
ATOM 994 O O . ARG A 1 125 ? 28.189 -6.864 -12.393 1.00 85.06 125 ARG A O 1
ATOM 1001 N N . GLU A 1 126 ? 26.921 -5.078 -12.900 1.00 85.88 126 GLU A N 1
ATOM 1002 C CA . GLU A 1 126 ? 26.421 -4.827 -11.544 1.00 85.88 126 GLU A CA 1
ATOM 1003 C C . GLU A 1 126 ? 25.448 -5.916 -11.079 1.00 85.88 126 GLU A C 1
ATOM 1005 O O . GLU A 1 126 ? 25.531 -6.380 -9.942 1.00 85.88 126 GLU A O 1
ATOM 1010 N N . TYR A 1 127 ? 24.564 -6.367 -11.972 1.00 83.81 127 TYR A N 1
ATOM 1011 C CA . TYR A 1 127 ? 23.552 -7.383 -11.679 1.00 83.81 127 TYR A CA 1
ATOM 1012 C C . TYR A 1 127 ? 23.965 -8.803 -12.071 1.00 83.81 127 TYR A C 1
ATOM 1014 O O . TYR A 1 127 ? 23.157 -9.719 -11.921 1.00 83.81 127 TYR A O 1
ATOM 1022 N N . HIS A 1 128 ? 25.199 -8.990 -12.555 1.00 83.12 128 HIS A N 1
ATOM 1023 C CA . HIS A 1 128 ? 25.723 -10.278 -13.015 1.00 83.12 128 HIS A CA 1
ATOM 1024 C C . HIS A 1 128 ? 24.731 -11.005 -13.939 1.00 83.12 128 HIS A C 1
ATOM 1026 O O . HIS A 1 128 ? 24.384 -12.163 -13.732 1.00 83.12 128 HIS A O 1
ATOM 1032 N N . CYS A 1 129 ? 24.237 -10.302 -14.952 1.00 85.38 129 CYS A N 1
ATOM 1033 C CA . CYS A 1 129 ? 23.238 -10.815 -15.881 1.00 85.38 129 CYS A CA 1
ATOM 1034 C C . CYS A 1 129 ? 23.710 -10.639 -17.324 1.00 85.38 129 CYS A C 1
ATOM 1036 O O . CYS A 1 129 ? 24.546 -9.778 -17.604 1.00 85.38 129 CYS A O 1
ATOM 1038 N N . CYS A 1 130 ? 23.185 -11.440 -18.252 1.00 86.88 130 CYS A N 1
ATOM 1039 C CA . CYS A 1 130 ? 23.553 -11.332 -19.660 1.00 86.88 130 CYS A CA 1
ATOM 1040 C C . CYS A 1 130 ? 22.351 -11.368 -20.600 1.00 86.88 130 CYS A C 1
ATOM 1042 O O . CYS A 1 130 ? 21.579 -12.328 -20.640 1.00 86.88 130 CYS A O 1
ATOM 1044 N N . GLY A 1 131 ? 22.260 -10.320 -21.420 1.00 84.81 131 GLY A N 1
ATOM 1045 C CA . GLY A 1 131 ? 21.129 -10.088 -22.308 1.00 84.81 131 GLY A CA 1
ATOM 1046 C C . GLY A 1 131 ? 19.872 -9.680 -21.545 1.00 84.81 131 GLY A C 1
ATOM 1047 O O . GLY A 1 131 ? 19.833 -9.656 -20.314 1.00 84.81 131 GLY A O 1
ATOM 1048 N N . LEU A 1 132 ? 18.838 -9.292 -22.281 1.00 85.12 132 LEU A N 1
ATOM 1049 C CA . LEU A 1 132 ? 17.626 -8.755 -21.673 1.00 85.12 132 LEU A CA 1
ATOM 1050 C C . LEU A 1 132 ? 16.759 -9.884 -21.103 1.00 85.12 132 LEU A C 1
ATOM 1052 O O . LEU A 1 132 ? 16.366 -9.861 -19.936 1.00 85.12 132 LEU A O 1
ATOM 1056 N N . THR A 1 133 ? 16.540 -10.905 -21.925 1.00 83.62 133 THR A N 1
ATOM 1057 C CA . THR A 1 133 ? 15.841 -12.158 -21.626 1.00 83.62 133 THR A CA 1
ATOM 1058 C C . THR A 1 133 ? 16.757 -13.375 -21.702 1.00 83.62 133 THR A C 1
ATOM 1060 O O . THR A 1 133 ? 16.470 -14.399 -21.082 1.00 83.62 133 THR A O 1
ATOM 1063 N N . SER A 1 134 ? 17.852 -13.287 -22.461 1.00 82.00 134 SER A N 1
ATOM 1064 C CA . SER A 1 134 ? 18.865 -14.333 -22.585 1.00 82.00 134 SER A CA 1
ATOM 1065 C C . SER A 1 134 ? 20.135 -13.782 -23.229 1.00 82.00 134 SER A C 1
ATOM 1067 O O . SER A 1 134 ? 20.076 -12.847 -24.024 1.00 82.00 134 SER A O 1
ATOM 1069 N N . PHE A 1 135 ? 21.276 -14.443 -23.017 1.00 81.50 135 PHE A N 1
ATOM 1070 C CA . PHE A 1 135 ? 22.515 -14.157 -23.751 1.00 81.50 135 PHE A CA 1
ATOM 1071 C C . PHE A 1 135 ? 22.338 -14.202 -25.283 1.00 81.50 135 PHE A C 1
ATOM 1073 O O . PHE A 1 135 ? 23.106 -13.578 -26.009 1.00 81.50 135 PHE A O 1
ATOM 1080 N N . GLN A 1 136 ? 21.327 -14.929 -25.777 1.00 83.62 136 GLN A N 1
ATOM 1081 C CA . GLN A 1 136 ? 21.004 -15.039 -27.203 1.00 83.62 136 GLN A CA 1
ATOM 1082 C C . GLN A 1 136 ? 20.500 -13.728 -27.815 1.00 83.62 136 GLN A C 1
ATOM 1084 O O . GLN A 1 136 ? 20.550 -13.583 -29.034 1.00 83.62 136 GLN A O 1
ATOM 1089 N N . ASP A 1 137 ? 20.074 -12.763 -26.996 1.00 83.25 137 ASP A N 1
ATOM 1090 C CA . ASP A 1 137 ? 19.637 -11.444 -27.464 1.00 83.25 137 ASP A CA 1
ATOM 1091 C C . ASP A 1 137 ? 20.783 -10.643 -28.112 1.00 83.25 137 ASP A C 1
ATOM 1093 O O . ASP A 1 137 ? 20.545 -9.722 -28.890 1.00 83.25 137 ASP A O 1
ATOM 1097 N N . TRP A 1 138 ? 22.031 -11.020 -27.814 1.00 81.62 138 TRP A N 1
ATOM 1098 C CA . TRP A 1 138 ? 23.244 -10.493 -28.443 1.00 81.62 138 TRP A CA 1
ATOM 1099 C C . TRP A 1 138 ? 23.584 -11.160 -29.781 1.00 81.62 138 TRP A C 1
ATOM 1101 O O . TRP A 1 138 ? 24.588 -10.813 -30.406 1.00 81.62 138 TRP A O 1
ATOM 1111 N N . GLU A 1 139 ? 22.776 -12.128 -30.216 1.00 81.38 139 GLU A N 1
ATOM 1112 C CA . GLU A 1 139 ? 22.983 -12.947 -31.407 1.00 81.38 139 GLU A CA 1
ATOM 1113 C C . GLU A 1 139 ? 24.407 -13.534 -31.468 1.00 81.38 139 GLU A C 1
ATOM 1115 O O . GLU A 1 139 ? 24.707 -14.511 -30.785 1.00 81.38 139 GLU A O 1
ATOM 1120 N N . ASN A 1 140 ? 25.294 -12.944 -32.278 1.00 75.19 140 ASN A N 1
ATOM 1121 C CA . ASN A 1 140 ? 26.678 -13.392 -32.468 1.00 75.19 140 ASN A CA 1
ATOM 1122 C C . ASN A 1 140 ? 27.726 -12.432 -31.873 1.00 75.19 140 ASN A C 1
ATOM 1124 O O . ASN A 1 140 ? 28.923 -12.686 -32.009 1.00 75.19 140 ASN A O 1
ATOM 1128 N N . SER A 1 141 ? 27.310 -11.328 -31.252 1.00 78.56 141 SER A N 1
ATOM 1129 C CA . SER A 1 141 ? 28.188 -10.273 -30.731 1.00 78.56 141 SER A CA 1
ATOM 1130 C C . SER A 1 141 ? 28.011 -10.115 -29.223 1.00 78.56 141 SER A C 1
ATOM 1132 O O . SER A 1 141 ? 27.440 -9.132 -28.755 1.00 78.56 141 SER A O 1
ATOM 1134 N N . ILE A 1 142 ? 28.485 -11.106 -28.466 1.00 80.06 142 ILE A N 1
ATOM 1135 C CA . ILE A 1 142 ? 28.444 -11.084 -26.998 1.00 80.06 142 ILE A CA 1
ATOM 1136 C C . ILE A 1 142 ? 29.468 -10.053 -26.483 1.00 80.06 142 ILE A C 1
ATOM 1138 O O . ILE A 1 142 ? 30.639 -10.149 -26.856 1.00 80.06 142 ILE A O 1
ATOM 1142 N N . PRO A 1 143 ? 29.061 -9.077 -25.652 1.00 80.56 143 PRO A N 1
ATOM 1143 C CA . PRO A 1 143 ? 29.963 -8.061 -25.111 1.00 80.56 143 PRO A CA 1
ATOM 1144 C C . PRO A 1 143 ? 30.820 -8.588 -23.951 1.00 80.56 143 PRO A C 1
ATOM 1146 O O . PRO A 1 143 ? 30.467 -9.566 -23.294 1.00 80.56 143 PRO A O 1
ATOM 1149 N N . GLU A 1 144 ? 31.909 -7.881 -23.633 1.00 80.38 144 GLU A N 1
ATOM 1150 C CA . GLU A 1 144 ? 32.793 -8.212 -22.499 1.00 80.38 144 GLU A CA 1
ATOM 1151 C C . GLU A 1 144 ? 32.064 -8.217 -21.143 1.00 80.38 144 GLU A C 1
ATOM 1153 O O . GLU A 1 144 ? 32.422 -8.985 -20.255 1.00 80.38 144 GLU A O 1
ATOM 1158 N N . SER A 1 145 ? 30.997 -7.422 -20.981 1.00 77.19 145 SER A N 1
ATOM 1159 C CA . SER A 1 145 ? 30.140 -7.445 -19.780 1.00 77.19 145 SER A CA 1
ATOM 1160 C C . SER A 1 145 ? 29.484 -8.807 -19.533 1.00 77.19 145 SER A C 1
ATOM 1162 O O . SER A 1 145 ? 29.152 -9.135 -18.397 1.00 77.19 145 SER A O 1
ATOM 1164 N N . CYS A 1 146 ? 29.325 -9.604 -20.590 1.00 77.44 146 CYS A N 1
ATOM 1165 C CA . CYS A 1 146 ? 28.768 -10.949 -20.570 1.00 77.44 146 CYS A CA 1
ATOM 1166 C C . C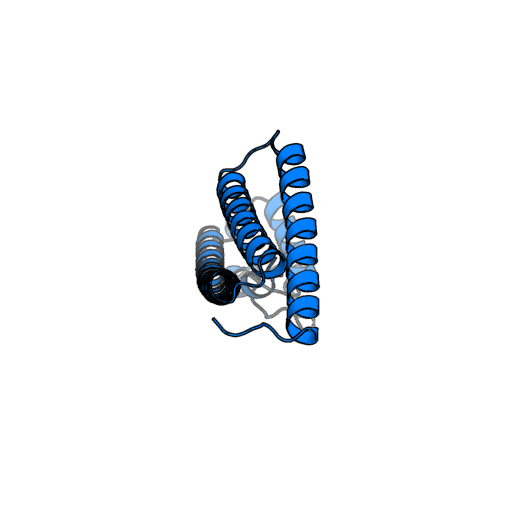YS A 1 146 ? 29.839 -12.051 -20.591 1.00 77.44 146 CYS A C 1
ATOM 1168 O O . CYS A 1 146 ? 29.482 -13.232 -20.557 1.00 77.44 146 CYS A O 1
ATOM 1170 N N . GLU A 1 147 ? 31.133 -11.723 -20.671 1.00 74.44 147 GLU A N 1
ATOM 1171 C CA . GLU A 1 147 ? 32.177 -12.748 -20.695 1.00 74.44 147 GLU A CA 1
ATOM 1172 C C . GLU A 1 147 ? 32.208 -13.524 -19.369 1.00 74.44 147 GLU A C 1
ATOM 1174 O O . GLU A 1 147 ? 32.301 -12.965 -18.276 1.00 74.44 147 GLU A O 1
ATOM 1179 N N . CYS A 1 148 ? 32.078 -14.850 -19.471 1.00 62.81 148 CYS A N 1
ATOM 1180 C CA . CYS A 1 148 ? 31.819 -15.732 -18.338 1.00 62.81 148 CYS A CA 1
ATOM 1181 C C . CYS A 1 148 ? 32.951 -15.745 -17.296 1.00 62.81 148 CYS A C 1
ATOM 1183 O O . CYS A 1 148 ? 33.914 -16.507 -17.409 1.00 62.81 148 CYS A O 1
ATOM 1185 N N . GLY A 1 149 ? 32.744 -15.020 -16.198 1.00 58.88 149 GLY A N 1
ATOM 1186 C CA . GLY A 1 149 ? 33.284 -15.337 -14.877 1.00 58.88 149 GLY A CA 1
ATOM 1187 C C . GLY A 1 149 ? 32.188 -15.947 -14.000 1.00 58.88 149 GLY A C 1
ATOM 1188 O O . GLY A 1 149 ? 31.526 -15.208 -13.298 1.00 58.88 149 GLY A O 1
ATOM 1189 N N . GLN A 1 150 ? 31.981 -17.266 -14.103 1.00 54.12 150 GLN A N 1
ATOM 1190 C CA . GLN A 1 150 ? 31.066 -18.169 -13.359 1.00 54.12 150 GLN A CA 1
ATOM 1191 C C . GLN A 1 150 ? 29.599 -17.775 -13.036 1.00 54.12 150 GLN A C 1
ATOM 1193 O O . GLN A 1 150 ? 28.814 -18.704 -12.881 1.00 54.12 150 GLN A O 1
ATOM 1198 N N . ASP A 1 151 ? 29.169 -16.510 -13.055 1.00 55.91 151 ASP A N 1
ATOM 1199 C CA . ASP A 1 151 ? 27.888 -16.099 -12.446 1.00 55.91 151 ASP A CA 1
ATOM 1200 C C . ASP A 1 151 ? 26.979 -15.217 -13.338 1.00 55.91 151 ASP A C 1
ATOM 1202 O O . ASP A 1 151 ? 25.942 -14.766 -12.877 1.00 55.91 151 ASP A O 1
ATOM 1206 N N . SER A 1 152 ? 27.305 -14.973 -14.617 1.00 61.00 152 SER A N 1
ATOM 1207 C CA . SER A 1 152 ? 26.596 -13.997 -15.480 1.00 61.00 152 SER A CA 1
ATOM 1208 C C . SER A 1 152 ? 25.512 -14.566 -16.417 1.00 61.00 152 SER A C 1
ATOM 1210 O O . SER A 1 152 ? 25.164 -13.944 -17.418 1.00 61.00 152 SER A O 1
ATOM 1212 N N . THR A 1 153 ? 24.985 -15.768 -16.154 1.00 67.06 153 THR A N 1
ATOM 1213 C CA . THR A 1 153 ? 24.044 -16.443 -17.087 1.00 67.06 153 THR A CA 1
ATOM 1214 C C . THR A 1 153 ? 22.576 -16.051 -16.873 1.00 67.06 153 THR A C 1
ATOM 1216 O O . THR A 1 153 ? 21.729 -16.362 -17.714 1.00 67.06 153 THR A O 1
ATOM 1219 N N . ASP A 1 154 ? 22.260 -15.368 -15.772 1.00 77.75 154 ASP A N 1
ATOM 1220 C CA . ASP A 1 154 ? 20.886 -14.993 -15.443 1.00 77.75 154 ASP A CA 1
ATOM 1221 C C . ASP A 1 154 ? 20.372 -13.851 -16.345 1.00 77.75 154 ASP A C 1
ATOM 1223 O O . ASP A 1 154 ? 21.149 -12.987 -16.764 1.00 77.75 154 ASP A O 1
ATOM 1227 N N . PRO A 1 155 ? 19.069 -13.818 -16.682 1.00 79.19 155 PRO A N 1
ATOM 1228 C CA . PRO A 1 155 ? 18.516 -12.781 -17.547 1.00 79.19 155 PRO A CA 1
ATOM 1229 C C . PRO A 1 155 ? 18.262 -11.477 -16.784 1.00 79.19 155 PRO A C 1
ATOM 1231 O O . PRO A 1 155 ? 17.660 -11.491 -15.706 1.00 79.19 155 PRO A O 1
ATOM 1234 N N . CYS A 1 156 ? 18.650 -10.335 -17.365 1.00 81.31 156 CYS A N 1
ATOM 1235 C CA . CYS A 1 156 ? 18.625 -9.047 -16.662 1.00 81.31 156 CYS A CA 1
ATOM 1236 C C . CYS A 1 156 ? 17.225 -8.595 -16.229 1.00 81.31 156 CYS A C 1
ATOM 1238 O O . CYS A 1 156 ? 17.083 -7.994 -15.165 1.00 81.31 156 CYS A O 1
ATOM 1240 N N . VAL A 1 157 ? 16.177 -8.954 -16.978 1.00 80.94 157 VAL A N 1
ATOM 1241 C CA . VAL A 1 157 ? 14.779 -8.688 -16.586 1.00 80.94 157 VAL A CA 1
ATOM 1242 C C . VAL A 1 157 ? 14.376 -9.380 -15.270 1.00 80.94 157 VAL A C 1
ATOM 1244 O O . VAL A 1 157 ? 13.429 -8.966 -14.605 1.00 80.94 157 VAL A O 1
ATOM 1247 N N . SER A 1 158 ? 15.086 -10.440 -14.869 1.00 74.75 158 SER A N 1
ATOM 1248 C CA . SER A 1 158 ? 14.819 -11.188 -13.632 1.00 74.75 158 SER A CA 1
ATOM 1249 C C . SER A 1 158 ? 15.679 -10.755 -12.441 1.00 74.75 158 SER A C 1
ATOM 1251 O O . SER A 1 158 ? 15.313 -11.047 -11.302 1.00 74.75 158 SER A O 1
ATOM 1253 N N . SER A 1 159 ? 16.783 -10.048 -12.701 1.00 69.69 159 SER A N 1
ATOM 1254 C CA . SER A 1 159 ? 17.795 -9.683 -11.701 1.00 69.69 159 SER A CA 1
ATOM 1255 C C . SER A 1 159 ? 17.574 -8.297 -11.077 1.00 69.69 159 SER A C 1
ATOM 1257 O O . SER A 1 159 ? 18.279 -7.933 -10.137 1.00 69.69 159 SER A O 1
ATOM 1259 N N . GLN A 1 160 ? 16.593 -7.518 -11.555 1.00 62.44 160 GLN A N 1
ATOM 1260 C CA . GLN A 1 160 ? 16.291 -6.192 -11.005 1.00 62.44 160 GLN A CA 1
ATOM 1261 C C . GLN A 1 160 ? 15.590 -6.267 -9.632 1.00 62.44 160 GLN A C 1
ATOM 1263 O O . GLN A 1 160 ? 14.664 -7.064 -9.443 1.00 62.44 160 GLN A O 1
ATOM 1268 N N . PRO A 1 161 ? 15.970 -5.404 -8.670 1.00 53.19 161 PRO A N 1
ATOM 1269 C CA . PRO A 1 161 ? 15.293 -5.317 -7.387 1.00 53.19 161 PRO A CA 1
ATOM 1270 C C . PRO A 1 161 ? 13.868 -4.797 -7.588 1.00 53.19 161 PRO A C 1
ATOM 1272 O O . PRO A 1 161 ? 13.649 -3.710 -8.120 1.00 53.19 161 PRO A O 1
ATOM 1275 N N . VAL A 1 162 ? 12.892 -5.584 -7.138 1.00 49.81 162 VAL A N 1
ATOM 1276 C CA . VAL A 1 162 ? 11.501 -5.143 -7.019 1.00 49.81 162 VAL A CA 1
ATOM 1277 C C . VAL A 1 162 ? 11.461 -4.035 -5.962 1.00 49.81 162 VAL A C 1
ATOM 1279 O O . VAL A 1 162 ? 11.703 -4.310 -4.786 1.00 49.81 162 VAL A O 1
ATOM 1282 N N . ILE A 1 163 ? 11.220 -2.794 -6.398 1.00 39.16 163 ILE A N 1
ATOM 1283 C CA . ILE A 1 163 ? 10.990 -1.627 -5.527 1.00 39.16 163 ILE A CA 1
ATOM 1284 C C . ILE A 1 163 ? 9.607 -1.734 -4.883 1.00 39.16 163 ILE A C 1
ATOM 1286 O O . ILE A 1 163 ? 8.639 -2.017 -5.626 1.00 39.16 163 ILE A O 1
#